Protein AF-A0A6B0R3D7-F1 (afdb_monomer_lite)

Radius of gyration: 17.84 Å; chains: 1; bounding box: 41×27×50 Å

Structure (mmCIF, N/CA/C/O backbone):
data_AF-A0A6B0R3D7-F1
#
_entry.id   AF-A0A6B0R3D7-F1
#
loop_
_atom_site.group_PDB
_atom_site.id
_atom_site.type_symbol
_atom_site.label_atom_id
_atom_site.label_alt_id
_atom_site.label_comp_id
_atom_site.label_asym_id
_atom_site.label_entity_id
_atom_site.label_seq_id
_atom_site.pdbx_PDB_ins_code
_atom_site.Cartn_x
_atom_site.Cartn_y
_atom_site.Cartn_z
_atom_site.occupancy
_atom_site.B_iso_or_equiv
_atom_site.auth_seq_id
_atom_site.auth_comp_id
_atom_site.auth_asym_id
_atom_site.auth_atom_id
_atom_site.pdbx_PDB_model_num
ATOM 1 N N . MET A 1 1 ? -4.877 12.339 -3.306 1.00 91.88 1 MET A N 1
ATOM 2 C CA . MET A 1 1 ? -4.365 11.164 -2.572 1.00 91.88 1 MET A CA 1
ATOM 3 C C . MET A 1 1 ? -3.744 11.538 -1.226 1.00 91.88 1 MET A C 1
ATOM 5 O O . MET A 1 1 ? -4.244 11.073 -0.217 1.00 91.88 1 MET A O 1
ATOM 9 N N . ASN A 1 2 ? -2.752 12.435 -1.167 1.00 93.06 2 ASN A N 1
ATOM 10 C CA . ASN A 1 2 ? -2.038 12.775 0.083 1.00 93.06 2 ASN A CA 1
ATOM 11 C C . ASN A 1 2 ? -2.946 13.135 1.275 1.00 93.06 2 ASN A C 1
ATOM 13 O O . ASN A 1 2 ? -2.756 12.609 2.365 1.00 93.06 2 ASN A O 1
ATOM 17 N N . ARG A 1 3 ? -3.975 13.971 1.066 1.00 95.62 3 ARG A N 1
ATOM 18 C CA . ARG A 1 3 ? -4.949 14.319 2.117 1.00 95.62 3 ARG A CA 1
ATOM 19 C C . ARG A 1 3 ? -5.724 13.102 2.638 1.00 95.62 3 ARG A C 1
ATOM 21 O O . ARG A 1 3 ? -5.904 12.982 3.840 1.00 95.62 3 ARG A O 1
ATOM 28 N N . LEU A 1 4 ? -6.149 12.210 1.739 1.00 96.25 4 LEU A N 1
ATOM 29 C CA . LEU A 1 4 ? -6.875 10.985 2.086 1.00 96.25 4 LEU A CA 1
ATOM 30 C C . LEU A 1 4 ? -5.992 10.050 2.921 1.00 96.25 4 LEU A C 1
ATOM 32 O O . LEU A 1 4 ? -6.438 9.538 3.941 1.00 96.25 4 LEU A O 1
ATOM 36 N N . VAL A 1 5 ? -4.726 9.872 2.528 1.00 97.19 5 VAL A N 1
ATOM 37 C CA . VAL A 1 5 ? -3.754 9.071 3.292 1.00 97.19 5 VAL A CA 1
ATOM 38 C C . VAL A 1 5 ? -3.527 9.673 4.680 1.00 97.19 5 VAL A C 1
ATOM 40 O O . VAL A 1 5 ? -3.634 8.954 5.668 1.00 97.19 5 VAL A O 1
ATOM 43 N N . ALA A 1 6 ? -3.294 10.987 4.774 1.00 97.94 6 ALA A N 1
ATOM 44 C CA . ALA A 1 6 ? -3.099 11.671 6.054 1.00 97.94 6 ALA A CA 1
ATOM 45 C C . ALA A 1 6 ? -4.312 11.521 6.989 1.00 97.94 6 ALA A C 1
ATOM 47 O O . ALA A 1 6 ? -4.155 11.160 8.152 1.00 97.94 6 ALA A O 1
ATOM 48 N N . GLU A 1 7 ? -5.526 11.719 6.471 1.00 96.75 7 GLU A N 1
ATOM 49 C CA . GLU A 1 7 ? -6.762 11.513 7.233 1.00 96.75 7 GLU A CA 1
ATOM 50 C C . GLU A 1 7 ? -6.917 10.056 7.694 1.00 96.75 7 GLU A C 1
ATOM 52 O O . GLU A 1 7 ? -7.281 9.800 8.840 1.00 96.75 7 GLU A O 1
ATOM 57 N N . THR A 1 8 ? -6.598 9.095 6.825 1.00 96.94 8 THR A N 1
ATOM 58 C CA . THR A 1 8 ? -6.661 7.662 7.155 1.00 96.94 8 THR A CA 1
ATOM 59 C C . THR A 1 8 ? -5.675 7.300 8.258 1.00 96.94 8 THR A C 1
ATOM 61 O O . THR A 1 8 ? -6.039 6.567 9.171 1.00 96.94 8 THR A O 1
ATOM 64 N N . LEU A 1 9 ? -4.459 7.856 8.230 1.00 97.88 9 LEU A N 1
ATOM 65 C CA . LEU A 1 9 ? -3.466 7.679 9.293 1.00 97.88 9 LEU A CA 1
ATOM 66 C C . LEU A 1 9 ? -3.960 8.238 10.633 1.00 97.88 9 LEU A C 1
ATOM 68 O O . LEU A 1 9 ? -3.823 7.571 11.659 1.00 97.88 9 LEU A O 1
ATOM 72 N N . THR A 1 10 ? -4.576 9.425 10.635 1.00 97.06 10 THR A N 1
ATOM 73 C CA . THR A 1 10 ? -5.189 9.992 11.846 1.00 97.06 10 THR A CA 1
ATOM 74 C C . THR A 1 10 ? -6.289 9.080 12.384 1.00 97.06 10 THR A C 1
ATOM 76 O O . THR A 1 10 ? -6.277 8.752 13.568 1.00 97.06 10 THR A O 1
ATOM 79 N N . LEU A 1 11 ? -7.200 8.614 11.523 1.00 95.38 11 LEU A N 1
ATOM 80 C CA . LEU A 1 11 ? -8.288 7.728 11.936 1.00 95.38 11 LEU A CA 1
ATOM 81 C C . LEU A 1 11 ? -7.771 6.385 12.474 1.00 95.38 11 LEU A C 1
ATOM 83 O O . LEU A 1 11 ? -8.258 5.940 13.513 1.00 95.38 11 LEU A O 1
ATOM 87 N N . LEU A 1 12 ? -6.776 5.774 11.821 1.00 95.69 12 LEU A N 1
ATOM 88 C CA . LEU A 1 12 ? -6.117 4.547 12.288 1.00 95.69 12 LEU A CA 1
ATOM 89 C C . LEU A 1 12 ? -5.500 4.736 13.678 1.00 95.69 12 LEU A C 1
ATOM 91 O O . LEU A 1 12 ? -5.690 3.892 14.552 1.00 95.69 12 LEU A O 1
ATOM 95 N N . SER A 1 13 ? -4.801 5.854 13.898 1.00 96.12 13 SER A N 1
ATOM 96 C CA . SER A 1 13 ? -4.194 6.176 15.192 1.00 96.12 13 SER A CA 1
ATOM 97 C C . SER A 1 13 ? -5.253 6.328 16.290 1.00 96.12 13 SER A C 1
ATOM 99 O O . SER A 1 13 ? -5.155 5.691 17.340 1.00 96.12 13 SER A O 1
ATOM 101 N N 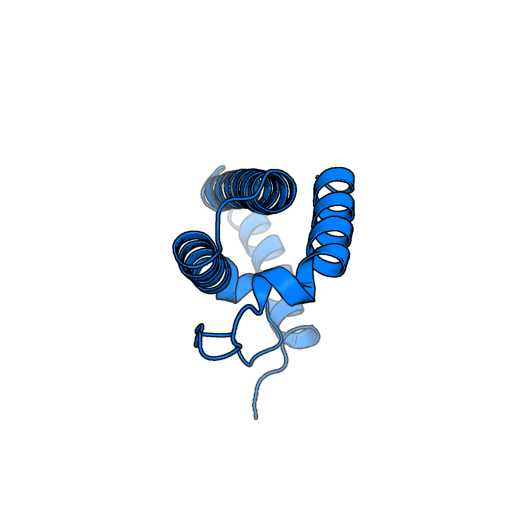. SER A 1 14 ? -6.317 7.095 16.028 1.00 95.25 14 SER A N 1
ATOM 102 C CA . SER A 1 14 ? -7.388 7.345 17.002 1.00 95.25 14 SER A CA 1
ATOM 103 C C . SER A 1 14 ? -8.232 6.109 17.333 1.00 95.25 14 SER A C 1
ATOM 105 O O . SER A 1 14 ? -8.775 6.032 18.430 1.00 95.25 14 SER A O 1
ATOM 107 N N . HIS A 1 15 ? -8.334 5.136 16.421 1.00 93.44 15 HIS A N 1
ATOM 108 C CA . HIS A 1 15 ? -9.160 3.932 16.602 1.00 93.44 15 HIS A CA 1
ATOM 109 C C . HIS A 1 15 ? -8.336 2.661 16.819 1.00 93.44 15 HIS A C 1
ATOM 111 O O . HIS A 1 15 ? -8.877 1.560 16.751 1.00 93.44 15 HIS A O 1
ATOM 117 N N . ARG A 1 16 ? -7.036 2.785 17.113 1.00 93.19 16 ARG A N 1
ATOM 118 C CA . ARG A 1 16 ? -6.129 1.639 17.250 1.00 93.19 16 ARG A CA 1
ATOM 119 C C . ARG A 1 16 ? -6.608 0.611 18.277 1.00 93.19 16 ARG A C 1
ATOM 121 O O . ARG A 1 16 ? -6.577 -0.576 17.988 1.00 93.19 16 ARG A O 1
ATOM 128 N N . ILE A 1 17 ? -7.081 1.058 19.442 1.00 91.94 17 ILE A N 1
ATOM 129 C CA . ILE A 1 17 ? -7.596 0.170 20.502 1.00 91.94 17 ILE A CA 1
ATOM 130 C C . ILE A 1 17 ? -8.800 -0.634 19.995 1.00 91.94 17 ILE A C 1
ATOM 132 O O . ILE A 1 17 ? -8.872 -1.840 20.199 1.00 91.94 17 ILE A O 1
ATOM 136 N N . LEU A 1 18 ? -9.713 0.027 19.281 1.00 91.06 18 LEU A N 1
ATOM 137 C CA . LEU A 1 18 ? -10.903 -0.606 18.721 1.00 91.06 18 LEU A CA 1
ATOM 138 C C . LEU A 1 18 ? -10.557 -1.617 17.619 1.00 91.06 18 LEU A C 1
ATOM 140 O O . LEU A 1 18 ? -11.174 -2.673 17.558 1.00 91.06 18 LEU A O 1
ATOM 144 N N . LEU A 1 19 ? -9.571 -1.302 16.773 1.00 92.12 19 LEU A N 1
ATOM 145 C CA . LEU A 1 19 ? -9.101 -2.192 15.706 1.00 92.12 19 LEU A CA 1
ATOM 146 C C . LEU A 1 19 ? -8.339 -3.409 16.250 1.00 92.12 19 LEU A C 1
ATOM 148 O O . LEU A 1 19 ? -8.421 -4.478 15.661 1.00 92.12 19 LEU A O 1
ATOM 152 N N . ILE A 1 20 ? -7.607 -3.262 17.360 1.00 92.94 20 ILE A N 1
ATOM 153 C CA . ILE A 1 20 ? -6.956 -4.394 18.043 1.00 92.94 20 ILE A CA 1
ATOM 154 C C . ILE A 1 20 ? -8.009 -5.326 18.659 1.00 92.94 20 ILE A C 1
ATOM 156 O O . ILE A 1 20 ? -7.822 -6.541 18.659 1.00 92.94 20 ILE A O 1
ATOM 160 N N . GLY A 1 21 ? -9.119 -4.772 19.159 1.00 89.44 21 GLY A N 1
ATOM 161 C CA . GLY A 1 21 ? -10.194 -5.557 19.757 1.00 89.44 21 GLY A CA 1
ATOM 162 C C . GLY A 1 21 ? -9.704 -6.335 20.978 1.00 89.44 21 GLY A C 1
ATOM 163 O O . GLY A 1 21 ? -9.154 -5.751 21.910 1.00 89.44 21 GLY A O 1
ATOM 164 N N . ASP A 1 22 ? -9.898 -7.653 20.967 1.00 89.19 22 ASP A N 1
ATOM 165 C CA . ASP A 1 22 ? -9.420 -8.564 22.014 1.00 89.19 22 ASP A CA 1
ATOM 166 C C . ASP A 1 22 ? -7.947 -8.990 21.838 1.00 89.19 22 ASP A C 1
ATOM 168 O O . ASP A 1 22 ? -7.387 -9.639 22.720 1.00 89.19 22 ASP A O 1
ATOM 172 N N . GLY A 1 23 ? -7.312 -8.614 20.720 1.00 88.19 23 GLY A N 1
ATOM 173 C CA . GLY A 1 23 ? -5.918 -8.920 20.404 1.00 88.19 23 GLY A CA 1
ATOM 174 C C . GLY A 1 23 ? -5.645 -10.350 19.925 1.00 88.19 23 GLY A C 1
ATOM 175 O O . GLY A 1 23 ? -4.482 -10.677 19.697 1.00 88.19 23 GLY A O 1
ATOM 176 N N . ASN A 1 24 ? -6.666 -11.195 19.748 1.00 92.25 24 ASN A N 1
ATOM 177 C CA . ASN A 1 24 ? -6.479 -12.597 19.343 1.00 92.25 24 ASN A CA 1
ATOM 178 C C . ASN A 1 24 ? -6.415 -12.788 17.820 1.00 92.25 24 ASN A C 1
ATOM 180 O O . ASN A 1 24 ? -5.981 -13.838 17.340 1.00 92.25 24 ASN A O 1
ATOM 184 N N . LEU A 1 25 ? -6.863 -11.792 17.050 1.00 92.56 25 LEU A N 1
ATOM 185 C CA . LEU A 1 25 ? -6.854 -11.854 15.594 1.00 92.56 25 LEU A CA 1
ATOM 186 C C . LEU A 1 25 ? -5.418 -11.881 15.055 1.00 92.56 25 LEU A C 1
ATOM 188 O O . LEU A 1 25 ? -4.662 -10.920 15.187 1.00 92.56 25 LEU A O 1
ATOM 192 N N . MET A 1 26 ? -5.073 -12.971 14.373 1.00 94.69 26 MET A N 1
ATOM 193 C CA . MET A 1 26 ? -3.813 -13.104 13.649 1.00 94.69 26 MET A CA 1
ATOM 194 C C . MET A 1 26 ? -4.002 -12.732 12.179 1.00 94.69 26 MET A C 1
ATOM 196 O O . MET A 1 26 ? -4.821 -13.329 11.482 1.00 94.69 26 MET A O 1
ATOM 200 N N . ILE A 1 27 ? -3.215 -11.769 11.700 1.00 95.19 27 ILE A N 1
ATOM 201 C CA . ILE A 1 27 ? -3.211 -11.328 10.302 1.00 95.19 27 ILE A CA 1
ATOM 202 C C . ILE A 1 27 ? -1.798 -11.514 9.740 1.00 95.19 27 ILE A C 1
ATOM 204 O O . ILE A 1 27 ? -0.848 -10.995 10.339 1.00 95.19 27 ILE A O 1
ATOM 208 N N . PRO A 1 28 ? -1.627 -12.215 8.601 1.00 93.12 28 PRO A N 1
ATOM 209 C CA . PRO A 1 28 ? -0.343 -12.285 7.915 1.00 93.12 28 PRO A CA 1
ATOM 210 C C . PRO A 1 28 ? 0.203 -10.878 7.663 1.00 93.12 28 PRO A C 1
ATOM 212 O O . PRO A 1 28 ? -0.439 -10.057 7.012 1.00 93.12 28 PRO A O 1
ATOM 215 N N . THR A 1 29 ? 1.379 -10.590 8.215 1.00 92.25 29 THR A N 1
ATOM 216 C CA . THR A 1 29 ? 2.014 -9.273 8.118 1.00 92.25 29 THR A CA 1
ATOM 217 C C . THR A 1 29 ? 3.399 -9.448 7.497 1.00 92.25 29 THR A C 1
ATOM 219 O O . THR A 1 29 ? 4.203 -10.196 8.060 1.00 92.25 29 THR A O 1
ATOM 222 N N . PRO A 1 30 ? 3.691 -8.804 6.349 1.00 90.94 30 PRO A N 1
ATOM 223 C CA . PRO A 1 30 ? 4.996 -8.901 5.698 1.00 90.94 30 PRO A CA 1
ATOM 224 C C . PRO A 1 30 ? 6.140 -8.508 6.639 1.00 90.94 30 PRO A C 1
ATOM 226 O O . PRO A 1 30 ? 6.043 -7.504 7.344 1.00 90.94 30 PRO A O 1
ATOM 229 N N . GLN A 1 31 ? 7.221 -9.292 6.641 1.00 89.06 31 GLN A N 1
ATOM 230 C CA . GLN A 1 31 ? 8.378 -9.061 7.518 1.00 89.06 31 GLN A CA 1
ATOM 231 C C . GLN A 1 31 ? 9.453 -8.169 6.882 1.00 89.06 31 GLN A C 1
ATOM 233 O O . GLN A 1 31 ? 10.178 -7.484 7.598 1.00 89.06 31 GLN A O 1
ATOM 238 N N . HIS A 1 32 ? 9.536 -8.132 5.551 1.00 85.50 32 HIS A N 1
ATOM 239 C CA . HIS A 1 32 ? 10.508 -7.302 4.848 1.00 85.50 32 HIS A CA 1
ATOM 240 C C . HIS A 1 32 ? 10.018 -5.855 4.677 1.00 85.50 32 HIS A C 1
ATOM 242 O O . HIS A 1 32 ? 8.822 -5.564 4.591 1.00 85.50 32 HIS A O 1
ATOM 248 N N . THR A 1 33 ? 10.958 -4.925 4.534 1.00 85.38 33 THR A N 1
ATOM 249 C CA . THR A 1 33 ? 10.692 -3.477 4.453 1.00 85.38 33 THR A CA 1
ATOM 250 C C . THR A 1 33 ? 10.228 -3.002 3.075 1.00 85.38 33 THR A C 1
ATOM 252 O O . THR A 1 33 ? 9.752 -1.876 2.937 1.00 85.38 33 THR A O 1
ATOM 255 N N . ASN A 1 34 ? 10.307 -3.845 2.041 1.00 89.12 34 ASN A N 1
ATOM 256 C CA . ASN A 1 34 ? 9.861 -3.474 0.701 1.00 89.12 34 ASN A CA 1
ATOM 257 C C . ASN A 1 34 ? 8.331 -3.551 0.539 1.00 89.12 34 ASN A C 1
ATOM 259 O O . ASN A 1 34 ? 7.778 -4.477 -0.054 1.00 89.12 34 ASN A O 1
ATOM 263 N N . HIS A 1 35 ? 7.634 -2.549 1.069 1.00 90.38 35 HIS A N 1
ATOM 264 C CA . HIS A 1 35 ? 6.170 -2.509 1.114 1.00 90.38 35 HIS A CA 1
ATOM 265 C C . HIS A 1 35 ? 5.488 -2.548 -0.265 1.00 90.38 35 HIS A C 1
ATOM 267 O O . HIS A 1 35 ? 4.336 -2.971 -0.360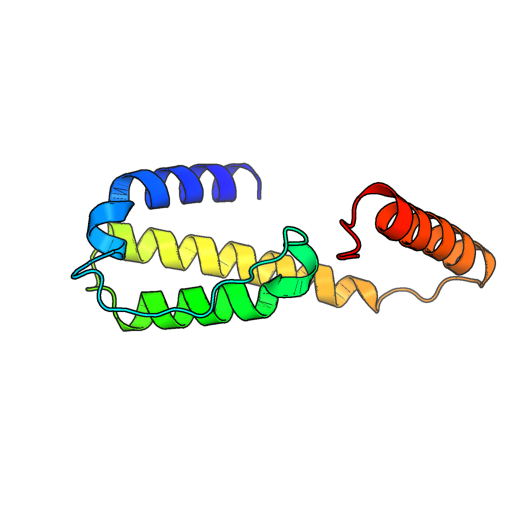 1.00 90.38 35 HIS A O 1
ATOM 273 N N . GLN A 1 36 ? 6.170 -2.122 -1.337 1.00 90.44 36 GLN A N 1
ATOM 274 C CA . GLN A 1 36 ? 5.588 -2.099 -2.686 1.00 90.44 36 GLN A CA 1
ATOM 275 C C . GLN A 1 36 ? 5.343 -3.508 -3.246 1.00 90.44 36 GLN A C 1
ATOM 277 O O . GLN A 1 36 ? 4.447 -3.679 -4.075 1.00 90.44 36 GLN A O 1
ATOM 282 N N . LEU A 1 37 ? 6.096 -4.508 -2.774 1.00 91.56 37 LEU A N 1
ATOM 283 C CA . LEU A 1 37 ? 5.930 -5.903 -3.182 1.00 91.56 37 LEU A CA 1
ATOM 284 C C . LEU A 1 37 ? 4.712 -6.568 -2.536 1.00 91.56 37 LEU A C 1
ATOM 286 O O . LEU A 1 37 ? 4.127 -7.452 -3.147 1.00 91.56 37 LEU A O 1
ATOM 290 N N . CYS A 1 38 ? 4.290 -6.106 -1.354 1.00 94.38 38 CYS A N 1
ATOM 291 C CA . CYS A 1 38 ? 3.255 -6.766 -0.548 1.00 94.38 38 CYS A CA 1
ATOM 292 C C . CYS A 1 38 ? 1.913 -6.032 -0.517 1.00 94.38 38 CYS A C 1
ATOM 294 O O . CYS A 1 38 ? 1.153 -6.125 0.448 1.00 94.38 38 CYS A O 1
ATOM 296 N N . ILE A 1 39 ? 1.627 -5.227 -1.541 1.00 94.94 39 ILE A N 1
ATOM 297 C CA . ILE A 1 39 ? 0.385 -4.447 -1.595 1.00 94.94 39 ILE A CA 1
ATOM 298 C C . ILE A 1 39 ? -0.838 -5.369 -1.495 1.00 94.94 39 ILE A C 1
ATOM 300 O O . ILE A 1 39 ? -1.813 -5.018 -0.836 1.00 94.94 39 ILE A O 1
ATOM 304 N N . GLU A 1 40 ? -0.808 -6.525 -2.158 1.00 94.50 40 GLU A N 1
ATOM 305 C CA . GLU A 1 40 ? -1.941 -7.451 -2.173 1.00 94.50 40 GLU A CA 1
ATOM 306 C C . GLU A 1 40 ? -2.190 -8.064 -0.791 1.00 94.50 40 GLU A C 1
ATOM 308 O O . GLU A 1 40 ? -3.309 -7.984 -0.284 1.00 94.50 40 GLU A O 1
ATOM 313 N N . GLU A 1 41 ? -1.144 -8.571 -0.146 1.00 95.56 41 GLU A N 1
ATOM 314 C CA . GLU A 1 41 ? -1.186 -9.165 1.191 1.00 95.56 41 GLU A CA 1
ATOM 315 C C . GLU A 1 41 ? -1.664 -8.148 2.236 1.00 95.56 41 GLU A C 1
ATOM 317 O O . GLU A 1 41 ? -2.495 -8.470 3.087 1.00 95.56 41 GLU A O 1
ATOM 322 N N . VAL A 1 42 ? -1.211 -6.891 2.138 1.00 96.62 42 VAL A N 1
ATOM 323 C CA . VAL A 1 42 ? -1.679 -5.806 3.015 1.00 96.62 42 VAL A CA 1
ATOM 324 C C . VAL A 1 42 ? -3.190 -5.599 2.875 1.00 96.62 42 VAL A C 1
ATOM 326 O O . VAL A 1 42 ? -3.888 -5.490 3.885 1.00 96.62 42 VAL A O 1
ATOM 329 N N . PHE A 1 43 ? -3.725 -5.567 1.650 1.00 96.75 43 PHE A N 1
ATOM 330 C CA . PHE A 1 43 ? -5.166 -5.381 1.446 1.00 96.75 43 PHE A CA 1
ATOM 331 C C . PHE A 1 43 ? -5.998 -6.612 1.824 1.00 96.75 43 PHE A C 1
ATOM 333 O O . PHE A 1 43 ? -7.085 -6.439 2.373 1.00 96.75 43 PHE A O 1
ATOM 340 N N . GLN A 1 44 ? -5.480 -7.829 1.651 1.00 95.81 44 GLN A N 1
ATOM 341 C CA . GLN A 1 44 ? -6.115 -9.042 2.186 1.00 95.81 44 GLN A CA 1
ATOM 342 C C . GLN A 1 44 ? -6.182 -9.016 3.725 1.00 95.81 44 GLN A C 1
ATOM 344 O O . GLN A 1 44 ? -7.195 -9.395 4.327 1.00 95.81 44 GLN A O 1
ATOM 349 N N . GLY A 1 45 ? -5.133 -8.511 4.381 1.00 96.25 45 GLY A N 1
ATOM 350 C CA . GLY A 1 45 ? -5.128 -8.289 5.825 1.00 96.25 45 GLY A CA 1
ATOM 351 C C . GLY A 1 45 ? -6.159 -7.248 6.272 1.00 96.25 45 GLY A C 1
ATOM 352 O O . GLY A 1 45 ? -6.873 -7.466 7.252 1.00 96.25 45 GLY A O 1
ATOM 353 N N . ILE A 1 46 ? -6.309 -6.152 5.520 1.00 96.06 46 ILE A N 1
ATOM 354 C CA . ILE A 1 46 ? -7.348 -5.135 5.763 1.00 96.06 46 ILE A CA 1
ATOM 355 C C . ILE A 1 46 ? -8.753 -5.741 5.649 1.00 96.06 46 ILE A C 1
ATOM 357 O O . ILE A 1 46 ? -9.600 -5.455 6.496 1.00 96.06 46 ILE A O 1
ATOM 361 N N . ASP A 1 47 ? -9.004 -6.588 4.649 1.00 95.00 47 ASP A N 1
ATOM 362 C CA . ASP A 1 47 ? -10.298 -7.261 4.485 1.00 95.00 47 ASP A CA 1
ATOM 363 C C . ASP A 1 47 ? -10.591 -8.220 5.649 1.00 95.00 47 ASP A C 1
ATOM 365 O O . ASP A 1 47 ? -11.709 -8.250 6.172 1.00 95.00 47 ASP A O 1
ATOM 369 N N . THR A 1 48 ? -9.571 -8.941 6.121 1.00 94.81 48 THR A N 1
ATOM 370 C CA . THR A 1 48 ? -9.671 -9.796 7.314 1.00 94.81 48 THR A CA 1
ATOM 371 C C . THR A 1 48 ? -10.031 -8.974 8.553 1.00 94.81 48 THR A C 1
ATOM 373 O O . THR A 1 48 ? -10.987 -9.304 9.258 1.00 94.81 48 THR A O 1
ATOM 376 N N . LEU A 1 49 ? -9.325 -7.861 8.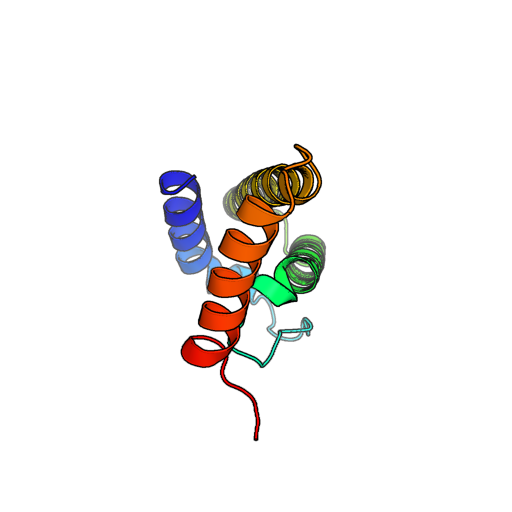782 1.00 94.25 49 LEU A N 1
ATOM 377 C CA . LEU A 1 49 ? -9.585 -6.946 9.896 1.00 94.25 49 LEU A CA 1
ATOM 378 C C . LEU A 1 49 ? -11.006 -6.367 9.834 1.00 94.25 49 LEU A C 1
ATOM 380 O O . LEU A 1 49 ? -11.724 -6.339 10.835 1.00 94.25 49 LEU A O 1
ATOM 384 N N . LYS A 1 50 ? -11.444 -5.943 8.646 1.00 92.69 50 LYS A N 1
ATOM 385 C CA . LYS A 1 50 ? -12.779 -5.380 8.404 1.00 92.69 50 LYS A CA 1
ATOM 386 C C . LYS A 1 50 ? -13.901 -6.346 8.759 1.00 92.69 50 LYS A C 1
ATOM 388 O O . LYS A 1 50 ? -14.903 -5.918 9.329 1.00 92.69 50 LYS A O 1
ATOM 393 N N . ASN A 1 51 ? -13.738 -7.623 8.425 1.00 90.50 51 ASN A N 1
ATOM 394 C CA . ASN A 1 51 ? -14.755 -8.644 8.669 1.00 90.50 51 ASN A CA 1
ATOM 395 C C . ASN A 1 51 ? -14.910 -8.989 10.157 1.00 90.50 51 ASN A C 1
ATOM 397 O O . ASN A 1 51 ? -15.966 -9.475 10.551 1.00 90.50 51 ASN A O 1
ATOM 401 N N . GLN A 1 52 ? -13.889 -8.723 10.977 1.00 85.12 52 GLN A N 1
ATOM 402 C CA . GLN A 1 52 ? -13.913 -9.001 12.417 1.00 85.12 52 GLN A CA 1
ATOM 403 C C . GLN A 1 52 ? -14.165 -7.765 13.288 1.00 85.12 52 GLN A C 1
ATOM 405 O O . GLN A 1 52 ? -14.536 -7.897 14.453 1.00 85.12 52 GLN A O 1
ATOM 410 N N . THR A 1 53 ? -14.002 -6.558 12.743 1.00 85.62 53 THR A N 1
ATOM 411 C CA . THR A 1 53 ? -14.223 -5.325 13.506 1.00 85.62 53 THR A CA 1
ATOM 412 C C . THR A 1 53 ? -15.716 -4.993 13.578 1.00 85.62 53 THR A C 1
ATOM 414 O O . THR A 1 53 ? -16.400 -4.906 12.554 1.00 85.62 53 THR A O 1
ATOM 417 N N . ALA A 1 54 ? -16.224 -4.733 14.787 1.00 77.25 54 ALA A N 1
ATOM 418 C CA . ALA A 1 54 ? -17.588 -4.247 14.985 1.00 77.25 54 ALA A CA 1
ATOM 419 C C . ALA A 1 54 ? -17.822 -2.934 14.210 1.00 77.25 54 ALA A C 1
ATOM 421 O O . ALA A 1 54 ? -17.030 -1.990 14.275 1.00 77.25 54 ALA A O 1
ATOM 422 N N . GLN A 1 55 ? -18.919 -2.873 13.455 1.00 72.38 55 GLN A N 1
ATOM 423 C CA . GLN A 1 55 ? -19.209 -1.767 12.540 1.00 72.38 55 GLN A CA 1
ATOM 424 C C . GLN A 1 55 ? -19.686 -0.522 13.312 1.00 72.38 55 GLN A C 1
ATOM 426 O O . GLN A 1 55 ? -20.868 -0.382 13.614 1.00 72.38 55 GLN A O 1
ATOM 431 N N . GLY A 1 56 ? -18.763 0.393 13.620 1.00 74.88 56 GLY A N 1
ATOM 432 C CA . GLY A 1 56 ? -19.051 1.767 14.057 1.00 74.88 56 GLY A CA 1
ATOM 433 C C . GLY A 1 56 ? -18.785 2.790 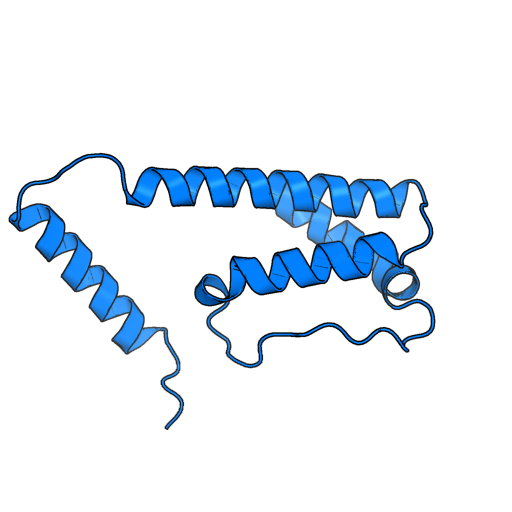12.943 1.00 74.88 56 GLY A C 1
ATOM 434 O O . GLY A 1 56 ? -18.005 2.519 12.030 1.00 74.88 56 GLY A O 1
ATOM 435 N N . ASP A 1 57 ? -19.393 3.979 13.010 1.00 74.56 57 ASP A N 1
ATOM 436 C CA . ASP A 1 57 ? -19.307 4.995 11.940 1.00 74.56 57 ASP A CA 1
ATOM 437 C C . ASP A 1 57 ? -17.859 5.431 11.631 1.00 74.56 57 ASP A C 1
ATOM 439 O O . ASP A 1 57 ? -17.431 5.489 10.477 1.00 74.56 57 ASP A O 1
ATOM 443 N N . ALA A 1 58 ? -17.042 5.617 12.670 1.00 75.06 58 ALA A N 1
ATOM 444 C CA . ALA A 1 58 ? -15.641 5.990 12.502 1.00 75.06 58 ALA A CA 1
ATOM 445 C C . ALA A 1 58 ? -14.770 4.857 11.917 1.00 75.06 58 ALA A C 1
ATOM 447 O O . ALA A 1 58 ? -13.883 5.111 11.102 1.00 75.06 58 ALA A O 1
ATOM 448 N N . VAL A 1 59 ? -15.067 3.598 12.259 1.00 87.19 59 VAL A N 1
ATOM 449 C CA . VAL A 1 59 ? -14.412 2.407 11.685 1.00 87.19 59 VAL A CA 1
ATOM 450 C C . VAL A 1 59 ? -14.796 2.233 10.217 1.00 87.19 59 VAL A C 1
ATOM 452 O O . VAL A 1 59 ? -13.949 1.944 9.371 1.00 87.19 59 VAL A O 1
ATOM 455 N N . LYS A 1 60 ? -16.066 2.478 9.885 1.00 90.50 60 LYS A N 1
ATOM 456 C CA . LYS A 1 60 ? -16.563 2.439 8.509 1.00 90.50 60 LYS A CA 1
ATOM 457 C C . LYS A 1 60 ? -15.801 3.419 7.618 1.00 90.50 60 LYS A C 1
ATOM 459 O O . LYS A 1 60 ? -15.403 3.048 6.513 1.00 90.50 60 LYS A O 1
ATOM 464 N N . LYS A 1 61 ? -15.531 4.629 8.116 1.00 94.19 61 LYS A N 1
ATOM 465 C CA . LYS A 1 61 ? -14.753 5.642 7.392 1.00 94.19 61 LYS A CA 1
ATOM 466 C C . LYS A 1 61 ? -13.305 5.208 7.126 1.00 94.19 61 LYS A C 1
ATOM 468 O O . LYS A 1 61 ? -12.802 5.445 6.030 1.00 94.19 61 LYS A O 1
ATOM 473 N N . ILE A 1 62 ? -12.654 4.522 8.073 1.00 95.69 62 ILE A N 1
ATOM 474 C CA . ILE A 1 62 ? -11.304 3.955 7.869 1.00 95.69 62 ILE A CA 1
ATOM 475 C C . ILE A 1 62 ? -11.306 3.009 6.668 1.00 95.69 62 ILE A C 1
ATOM 477 O O . ILE A 1 62 ? -10.525 3.190 5.734 1.00 95.69 62 ILE A O 1
ATOM 481 N N . PHE A 1 63 ? -12.217 2.033 6.655 1.00 95.88 63 PHE A N 1
ATOM 482 C CA . PHE A 1 63 ? -12.269 1.040 5.582 1.00 95.88 63 PHE A CA 1
ATOM 483 C C . PHE A 1 63 ? -12.710 1.626 4.236 1.00 95.88 63 PHE A C 1
ATOM 485 O O . PHE A 1 63 ? -12.233 1.177 3.195 1.00 95.88 63 PHE A O 1
ATOM 492 N N . GLN A 1 64 ? -13.561 2.654 4.232 1.00 95.94 64 GLN A N 1
ATOM 493 C CA . GLN A 1 64 ? -13.889 3.403 3.014 1.00 95.94 64 GLN A CA 1
ATOM 494 C C . GLN A 1 64 ? -12.655 4.097 2.433 1.00 95.94 64 GLN A C 1
ATOM 496 O O . GLN A 1 64 ? -12.375 3.955 1.243 1.00 95.94 64 GLN A O 1
ATOM 501 N N . ASN A 1 65 ? -11.883 4.797 3.266 1.00 97.31 65 ASN A N 1
ATOM 502 C CA . ASN A 1 65 ? -10.671 5.457 2.799 1.00 97.31 65 ASN A CA 1
ATOM 503 C C . ASN A 1 65 ? -9.638 4.450 2.273 1.00 97.31 65 ASN A C 1
ATOM 505 O O . ASN A 1 65 ? -9.040 4.686 1.223 1.00 97.31 65 ASN A O 1
ATOM 509 N N . LEU A 1 66 ? -9.454 3.318 2.962 1.00 97.50 66 LEU A N 1
ATOM 510 C CA . LEU A 1 66 ? -8.559 2.248 2.514 1.00 97.50 66 LEU A CA 1
ATOM 511 C C . LEU A 1 66 ? -9.004 1.659 1.165 1.00 97.50 66 LEU A C 1
ATOM 513 O O . LEU A 1 66 ? -8.155 1.445 0.302 1.00 97.50 66 LEU A O 1
ATOM 517 N N . SER A 1 67 ? -10.311 1.484 0.936 1.00 97.06 67 SER A N 1
ATOM 518 C CA . SER A 1 67 ? -10.851 1.057 -0.367 1.00 97.06 67 SER A CA 1
ATOM 519 C C . SER A 1 67 ? -10.493 2.040 -1.483 1.00 97.06 67 SER A C 1
ATOM 521 O O . SER A 1 67 ? -9.981 1.636 -2.523 1.00 97.06 67 SER A O 1
ATOM 523 N N . LEU A 1 68 ? -10.678 3.343 -1.252 1.00 97.88 68 LEU A N 1
ATOM 524 C CA . LEU A 1 68 ? -10.331 4.382 -2.230 1.00 97.88 68 LEU A CA 1
ATOM 525 C C . LEU A 1 68 ? -8.821 4.426 -2.526 1.00 97.88 68 LEU A C 1
ATOM 527 O O . LEU A 1 68 ? -8.407 4.663 -3.664 1.00 97.88 68 LEU A O 1
ATOM 531 N N . ILE A 1 69 ? -7.980 4.186 -1.514 1.00 97.81 69 ILE A N 1
ATOM 532 C CA . ILE A 1 69 ? -6.527 4.060 -1.693 1.00 97.81 69 ILE A CA 1
ATOM 533 C C . ILE A 1 69 ? -6.207 2.824 -2.547 1.00 97.81 69 ILE A C 1
ATOM 535 O O . ILE A 1 69 ? -5.410 2.933 -3.482 1.00 97.81 69 ILE A O 1
ATOM 539 N N . LYS A 1 70 ? -6.853 1.680 -2.278 1.00 97.12 70 LYS A N 1
ATOM 540 C CA . LYS A 1 70 ? -6.697 0.449 -3.067 1.00 97.12 70 LYS A CA 1
ATOM 541 C C . LYS A 1 70 ? -7.053 0.669 -4.532 1.00 97.12 70 LYS A C 1
ATOM 543 O O . LYS A 1 70 ? -6.252 0.358 -5.407 1.00 97.12 70 LYS A O 1
ATOM 548 N N . GLU A 1 71 ? -8.218 1.253 -4.796 1.00 96.94 71 GLU A N 1
ATOM 549 C CA . GLU A 1 71 ? -8.703 1.527 -6.153 1.00 96.94 71 GLU A CA 1
ATOM 550 C C . GLU A 1 71 ? -7.726 2.401 -6.941 1.00 96.94 71 GLU A C 1
ATOM 552 O O . GLU A 1 71 ? -7.438 2.132 -8.110 1.00 96.94 71 GLU A O 1
ATOM 557 N N . TYR A 1 72 ? -7.162 3.425 -6.297 1.00 96.12 72 TYR A N 1
ATOM 558 C CA . TYR A 1 72 ? -6.132 4.247 -6.919 1.00 96.12 72 TYR A CA 1
ATOM 559 C C . TYR A 1 72 ? -4.870 3.445 -7.247 1.00 96.12 72 TYR A C 1
ATOM 561 O O . TYR A 1 72 ? -4.331 3.597 -8.344 1.00 96.12 72 TYR A O 1
ATOM 569 N N . ILE A 1 73 ? -4.390 2.606 -6.324 1.00 96.00 73 ILE A N 1
ATOM 570 C CA . ILE A 1 73 ? -3.212 1.760 -6.555 1.00 96.00 73 ILE A CA 1
ATOM 571 C C . ILE A 1 73 ? -3.471 0.794 -7.717 1.00 96.00 73 ILE A C 1
ATOM 573 O O . ILE A 1 73 ? -2.646 0.704 -8.626 1.00 96.00 73 ILE A O 1
ATOM 577 N N . ASP A 1 74 ? -4.631 0.139 -7.738 1.00 95.31 74 ASP A N 1
ATOM 578 C CA . ASP A 1 74 ? -5.034 -0.775 -8.810 1.00 95.31 74 ASP A CA 1
ATOM 579 C C . ASP A 1 74 ? -5.101 -0.049 -10.165 1.00 95.31 74 ASP A C 1
ATOM 581 O O . ASP A 1 74 ? -4.649 -0.577 -11.186 1.00 95.31 74 ASP A O 1
ATOM 585 N N . LEU A 1 75 ? -5.581 1.200 -10.187 1.00 94.38 75 LEU A N 1
ATOM 586 C CA . LEU A 1 75 ? -5.562 2.040 -11.384 1.00 94.38 75 LEU A CA 1
ATOM 587 C C . LEU A 1 75 ? -4.133 2.355 -11.852 1.00 94.38 75 LEU A C 1
ATOM 589 O O . LEU A 1 75 ? -3.883 2.347 -13.058 1.00 94.38 75 LEU A O 1
ATOM 593 N N . GLN A 1 76 ? -3.192 2.631 -10.941 1.00 93.69 76 GLN A N 1
ATOM 594 C CA . GLN A 1 76 ? -1.791 2.849 -11.325 1.00 93.69 76 GLN A CA 1
ATOM 595 C C . GLN A 1 76 ? -1.146 1.562 -11.847 1.00 93.69 76 GLN A C 1
ATOM 597 O O . GLN A 1 76 ? -0.486 1.606 -12.883 1.00 93.69 76 GLN A O 1
ATOM 602 N N . LYS A 1 77 ? -1.403 0.410 -11.212 1.00 92.62 77 LYS A N 1
ATOM 603 C CA . LYS A 1 77 ? -0.914 -0.899 -11.682 1.00 92.62 77 LYS A CA 1
ATOM 604 C C . LYS A 1 77 ? -1.371 -1.200 -13.111 1.00 92.62 77 LYS A C 1
ATOM 606 O O . LYS A 1 77 ? -0.579 -1.659 -13.931 1.00 92.62 77 LYS A O 1
ATOM 611 N N . ARG A 1 78 ? -2.620 -0.871 -13.460 1.00 91.31 78 ARG A N 1
ATOM 612 C CA . ARG A 1 78 ? -3.135 -1.034 -14.835 1.00 91.31 78 ARG A CA 1
ATOM 613 C C . ARG A 1 78 ? -2.365 -0.214 -15.876 1.00 91.31 78 ARG A C 1
ATOM 615 O O . ARG A 1 78 ? -2.332 -0.608 -17.037 1.00 91.31 78 ARG A O 1
ATOM 622 N N . LYS A 1 79 ? -1.727 0.894 -15.486 1.00 91.19 79 LYS A N 1
ATOM 623 C CA . LYS A 1 79 ? -0.910 1.716 -16.396 1.00 91.19 79 LYS A CA 1
ATOM 624 C C . LYS A 1 79 ? 0.473 1.123 -16.667 1.00 91.19 79 LYS A C 1
ATOM 626 O O . LYS A 1 79 ? 1.083 1.505 -17.661 1.00 91.19 79 LYS A O 1
ATOM 631 N N . CYS A 1 80 ? 0.955 0.185 -15.847 1.00 91.38 80 CYS A N 1
ATOM 632 C CA . CYS A 1 80 ? 2.260 -0.455 -16.046 1.00 91.38 80 CYS A CA 1
ATOM 633 C C . CYS A 1 80 ? 2.339 -1.219 -17.378 1.00 91.38 80 CYS A C 1
ATOM 635 O O . CYS A 1 80 ? 3.373 -1.200 -18.033 1.00 91.38 80 CYS A O 1
ATOM 637 N N . GLY A 1 81 ? 1.239 -1.850 -17.803 1.00 85.50 81 GLY A N 1
ATOM 638 C CA . GLY A 1 81 ? 1.135 -2.555 -19.088 1.00 85.50 81 GLY A CA 1
ATOM 639 C C . GLY A 1 81 ? 0.608 -1.696 -20.242 1.00 85.50 81 GLY A C 1
ATOM 640 O O . GLY A 1 81 ? 0.095 -2.255 -21.207 1.00 85.50 81 GLY A O 1
ATOM 641 N N . GLY A 1 82 ? 0.642 -0.366 -20.107 1.00 80.50 82 GLY A N 1
ATOM 642 C CA . GLY A 1 82 ? 0.019 0.578 -21.034 1.00 80.50 82 GLY A CA 1
ATOM 643 C C . GLY A 1 82 ? 0.761 0.738 -22.365 1.00 80.50 82 GLY A C 1
ATOM 644 O O . GLY A 1 82 ? 0.784 -0.155 -23.209 1.00 80.50 82 GLY A O 1
ATOM 645 N N . GLU A 1 83 ? 1.307 1.931 -22.598 1.00 84.62 83 GLU A N 1
ATOM 646 C CA . GLU A 1 83 ? 1.911 2.295 -23.880 1.00 84.62 83 GLU A CA 1
ATOM 647 C C . GLU A 1 83 ? 3.147 1.443 -24.201 1.00 84.62 83 GLU A C 1
ATOM 649 O O . GLU A 1 83 ? 4.014 1.209 -23.356 1.00 84.62 83 GLU A O 1
ATOM 654 N N . ARG A 1 84 ? 3.238 0.982 -25.453 1.00 88.75 84 ARG A N 1
ATOM 655 C CA . ARG A 1 84 ? 4.417 0.273 -25.949 1.00 88.75 84 ARG A CA 1
ATOM 656 C C . ARG A 1 84 ? 5.464 1.285 -26.383 1.00 88.75 84 ARG A C 1
ATOM 658 O O . ARG A 1 84 ? 5.272 2.008 -27.357 1.00 88.75 84 ARG A O 1
ATOM 665 N N . TRP A 1 85 ? 6.594 1.279 -25.694 1.00 92.06 85 TRP A N 1
ATOM 666 C CA . TRP A 1 85 ? 7.730 2.132 -26.015 1.00 92.06 85 TRP A CA 1
ATOM 667 C C . TRP A 1 85 ? 8.744 1.424 -26.917 1.00 92.06 85 TRP A C 1
ATOM 669 O O . TRP A 1 85 ? 8.731 0.198 -27.052 1.00 92.06 85 TRP A O 1
ATOM 679 N N . ARG A 1 86 ? 9.653 2.187 -27.542 1.00 95.94 86 ARG A N 1
ATOM 680 C CA . ARG A 1 86 ? 10.800 1.581 -28.236 1.00 95.94 86 ARG A CA 1
ATOM 681 C C . ARG A 1 86 ? 11.795 1.040 -27.205 1.00 95.94 86 ARG A C 1
ATOM 683 O O . ARG A 1 86 ? 11.804 1.450 -26.046 1.00 95.94 86 ARG A O 1
ATOM 690 N N . VAL A 1 87 ? 12.680 0.156 -27.667 1.00 96.81 87 VAL A N 1
ATOM 691 C CA . VAL A 1 87 ? 13.680 -0.522 -26.825 1.00 96.81 87 VAL A CA 1
ATOM 692 C C . VAL A 1 87 ? 14.510 0.464 -26.000 1.00 96.81 87 VAL A C 1
ATOM 694 O O . VAL A 1 87 ? 14.749 0.196 -24.832 1.00 96.81 87 VAL A O 1
ATOM 697 N N . LYS A 1 88 ? 14.890 1.624 -26.559 1.00 97.81 88 LYS A N 1
ATOM 698 C CA . LYS A 1 88 ? 15.658 2.641 -25.823 1.00 97.81 88 LYS A CA 1
ATOM 699 C C . LYS A 1 88 ? 14.952 3.070 -24.529 1.00 97.81 88 LYS A C 1
ATOM 701 O O . LYS A 1 88 ? 15.542 2.945 -23.469 1.00 97.81 88 LYS A O 1
ATOM 706 N N . GLN A 1 89 ? 13.693 3.507 -24.602 1.00 95.94 89 GLN A N 1
ATOM 707 C CA . GLN A 1 89 ? 12.954 3.943 -23.412 1.00 95.94 89 GLN A CA 1
ATOM 708 C C . GLN A 1 89 ? 12.736 2.802 -22.413 1.00 95.94 89 GLN A C 1
ATOM 710 O O . GLN A 1 89 ? 12.750 3.028 -21.207 1.00 95.94 89 GLN A O 1
ATOM 715 N N . PHE A 1 90 ? 12.539 1.575 -22.906 1.00 95.50 90 PHE A N 1
ATOM 716 C CA . PHE A 1 90 ? 12.446 0.410 -22.031 1.00 95.50 90 PHE A CA 1
ATOM 717 C C . PHE A 1 90 ? 13.761 0.163 -21.279 1.00 95.50 90 PHE A C 1
ATOM 719 O O . PHE A 1 90 ? 13.729 -0.078 -20.078 1.00 95.50 90 PHE A O 1
ATOM 726 N N . LEU A 1 91 ? 14.910 0.257 -21.957 1.00 97.88 91 LEU A N 1
ATOM 727 C CA . LEU A 1 91 ? 16.223 0.118 -21.323 1.00 97.88 91 LEU A CA 1
ATOM 728 C C . LEU A 1 91 ? 16.505 1.256 -20.332 1.00 97.88 91 LEU A C 1
ATOM 730 O O . LEU A 1 91 ? 17.008 0.979 -19.246 1.00 97.88 91 LEU A O 1
AT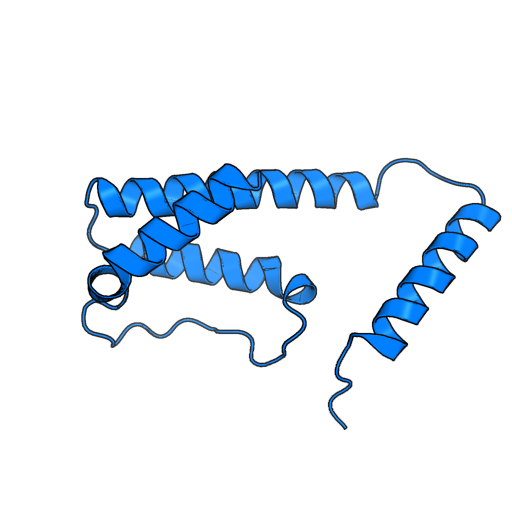OM 734 N N . ASP A 1 92 ? 16.118 2.494 -20.657 1.00 97.69 92 ASP A N 1
ATOM 735 C CA . ASP A 1 92 ? 16.216 3.636 -19.737 1.00 97.69 92 ASP A CA 1
ATOM 736 C C . ASP A 1 92 ? 15.399 3.367 -18.453 1.00 97.69 92 ASP A C 1
ATOM 738 O O . ASP A 1 92 ? 15.888 3.566 -17.340 1.00 97.69 92 ASP A O 1
ATOM 742 N N . TYR A 1 93 ? 14.176 2.835 -18.588 1.00 96.25 93 TYR A N 1
ATOM 743 C CA . TYR A 1 93 ? 13.349 2.426 -17.447 1.00 96.25 93 TYR A CA 1
ATOM 744 C C . TYR A 1 93 ? 13.967 1.256 -16.663 1.00 96.25 93 TYR A C 1
ATOM 746 O O . TYR A 1 93 ? 14.011 1.288 -15.433 1.00 96.25 93 TYR A O 1
ATOM 754 N N . LEU A 1 94 ? 14.474 0.234 -17.361 1.00 96.69 94 LEU A N 1
ATOM 755 C CA . LEU A 1 94 ? 15.106 -0.943 -16.757 1.00 96.69 94 LEU A CA 1
ATOM 756 C C . LEU A 1 94 ? 16.339 -0.565 -15.929 1.00 96.69 94 LEU A C 1
ATOM 758 O O . LEU A 1 94 ? 16.534 -1.108 -14.844 1.00 96.69 94 LEU A O 1
ATOM 762 N N . GLN A 1 95 ? 17.154 0.374 -16.411 1.00 98.00 95 GLN A N 1
ATOM 763 C CA . GLN A 1 95 ? 18.327 0.847 -15.681 1.00 98.00 95 GLN A CA 1
ATOM 764 C C . GLN A 1 95 ? 17.932 1.503 -14.352 1.00 98.00 95 GLN A C 1
ATOM 766 O O . GLN A 1 95 ? 18.544 1.217 -13.324 1.00 98.00 95 GLN A O 1
ATOM 771 N N . VAL A 1 96 ? 16.887 2.336 -14.354 1.00 97.50 96 VAL A N 1
ATOM 772 C CA . VAL A 1 96 ? 16.355 2.938 -13.120 1.00 97.50 96 VAL A CA 1
ATOM 773 C C . VAL A 1 96 ? 15.804 1.860 -12.187 1.00 97.50 96 VAL A C 1
ATOM 775 O O . VAL A 1 96 ? 16.114 1.868 -10.998 1.00 97.50 96 VAL A O 1
ATOM 778 N N . PHE A 1 97 ? 15.043 0.901 -12.721 1.00 95.56 97 PHE A N 1
ATOM 779 C CA . PHE A 1 97 ? 14.479 -0.209 -11.951 1.00 95.56 97 PHE A CA 1
ATOM 780 C C . PHE A 1 97 ? 15.557 -1.041 -11.237 1.00 95.56 97 PHE A C 1
ATOM 782 O O . PHE A 1 97 ? 15.461 -1.272 -10.033 1.00 95.56 97 PHE A O 1
ATOM 789 N N . LEU A 1 98 ? 16.615 -1.442 -11.950 1.00 96.31 98 LEU A N 1
ATOM 790 C CA . LEU A 1 98 ? 17.740 -2.174 -11.359 1.00 96.31 98 LEU A CA 1
ATOM 791 C C . LEU A 1 98 ? 18.514 -1.322 -10.345 1.00 96.31 98 LEU A C 1
ATOM 793 O O . LEU A 1 98 ? 18.977 -1.850 -9.337 1.00 96.31 98 LEU A O 1
ATOM 797 N N . GLY A 1 99 ? 18.621 -0.011 -10.585 1.00 95.62 99 GLY A N 1
ATOM 798 C CA . GLY A 1 99 ? 19.202 0.935 -9.634 1.00 95.62 99 GLY A CA 1
ATOM 799 C C . GLY A 1 99 ? 18.464 0.926 -8.295 1.00 95.62 99 GLY A C 1
ATOM 800 O O . GLY A 1 99 ? 19.101 0.733 -7.264 1.00 95.62 99 GLY A O 1
ATOM 801 N N . VAL A 1 100 ? 17.131 1.036 -8.323 1.00 93.19 100 VAL A N 1
ATOM 802 C CA . VAL A 1 100 ? 16.277 0.978 -7.121 1.00 93.19 100 VAL A CA 1
ATOM 803 C C . VAL A 1 100 ? 16.458 -0.343 -6.372 1.00 93.19 100 VAL A C 1
ATOM 805 O O . VAL A 1 100 ? 16.621 -0.326 -5.155 1.00 93.19 100 VAL A O 1
ATOM 808 N N . ILE A 1 101 ? 16.491 -1.480 -7.078 1.00 91.56 101 ILE A N 1
ATOM 809 C CA . ILE A 1 101 ? 16.756 -2.784 -6.443 1.00 91.56 101 ILE A CA 1
ATOM 810 C C . ILE A 1 101 ? 18.116 -2.770 -5.743 1.00 91.56 101 ILE A C 1
ATOM 812 O O . ILE A 1 101 ? 18.224 -3.181 -4.594 1.00 91.56 101 ILE A O 1
ATOM 816 N N . ASN A 1 102 ? 19.153 -2.275 -6.413 1.00 91.44 102 ASN A N 1
ATOM 817 C CA . ASN A 1 102 ? 20.506 -2.298 -5.872 1.00 91.44 102 ASN A CA 1
ATOM 818 C C . ASN A 1 102 ? 20.704 -1.358 -4.667 1.00 91.44 102 ASN A C 1
ATOM 820 O O . ASN A 1 102 ? 21.561 -1.629 -3.830 1.00 91.44 102 ASN A O 1
ATOM 824 N N . THR A 1 103 ? 19.971 -0.241 -4.587 1.00 89.75 103 THR A N 1
ATOM 825 C CA . THR A 1 103 ? 20.191 0.784 -3.548 1.00 89.75 103 THR A CA 1
ATOM 826 C C . THR A 1 103 ? 19.152 0.796 -2.436 1.00 89.75 103 THR A C 1
ATOM 828 O O . THR A 1 103 ? 19.490 1.125 -1.303 1.00 89.75 103 THR A O 1
ATOM 831 N N . GLU A 1 104 ? 17.890 0.508 -2.747 1.00 86.31 104 GLU A N 1
ATOM 832 C CA . GLU A 1 104 ? 16.778 0.672 -1.802 1.00 86.31 104 GLU A CA 1
ATOM 833 C C . GLU A 1 104 ? 16.299 -0.658 -1.226 1.00 86.31 104 GLU A C 1
ATOM 835 O O . GLU A 1 104 ? 15.747 -0.685 -0.125 1.00 86.31 104 GLU A O 1
ATOM 840 N N . TRP A 1 105 ? 16.490 -1.768 -1.942 1.00 86.19 105 TRP A N 1
ATOM 841 C CA . TRP A 1 105 ? 16.044 -3.060 -1.443 1.00 86.19 105 TRP A CA 1
ATOM 842 C C . TRP A 1 105 ? 17.110 -3.622 -0.513 1.00 86.19 105 TRP A C 1
ATOM 844 O O . TRP A 1 105 ? 18.262 -3.824 -0.895 1.00 86.19 105 TRP A O 1
ATOM 854 N N . THR A 1 106 ? 16.719 -3.898 0.729 1.00 70.69 106 THR A N 1
ATOM 855 C CA . THR A 1 106 ? 17.548 -4.686 1.637 1.00 70.69 106 THR A CA 1
ATOM 856 C C . THR A 1 106 ? 17.561 -6.113 1.103 1.00 70.69 106 THR A C 1
ATOM 858 O O . THR A 1 106 ? 16.588 -6.845 1.263 1.00 70.69 106 THR A O 1
ATOM 861 N N . MET A 1 107 ? 18.626 -6.489 0.397 1.00 67.25 107 MET A N 1
ATOM 862 C CA . MET A 1 107 ? 18.841 -7.888 0.050 1.00 67.25 107 MET A CA 1
ATOM 863 C C . MET A 1 107 ? 19.165 -8.616 1.352 1.00 67.25 107 MET A C 1
ATOM 865 O O . MET A 1 107 ? 20.231 -8.400 1.931 1.00 67.25 107 MET A O 1
ATOM 869 N N . GLU A 1 108 ? 18.214 -9.403 1.858 1.00 58.94 108 GLU A N 1
ATOM 870 C CA . GLU A 1 108 ? 18.492 -10.323 2.959 1.00 58.94 108 GLU A CA 1
ATOM 871 C C . GLU A 1 108 ? 19.672 -11.205 2.525 1.00 58.94 108 GLU A C 1
ATOM 873 O O . GLU A 1 108 ? 19.641 -11.819 1.457 1.00 58.94 108 GLU A O 1
ATOM 878 N N . SER A 1 109 ? 20.758 -11.126 3.296 1.00 48.84 109 SER A N 1
ATOM 879 C CA . SER A 1 109 ? 22.001 -11.877 3.082 1.00 48.84 109 SER A CA 1
ATOM 880 C C . SER A 1 109 ? 21.913 -13.260 3.709 1.00 48.84 109 SER A C 1
ATOM 882 O O . SER A 1 109 ? 21.345 -13.349 4.821 1.00 48.84 109 SER A O 1
#

Organism: NCBI:txid72004

Sequence (109 aa):
MNRLVAETLTLLSSHRILLIGDGNLMIPTPQHTNHQLCIEEVFQGIDTLKNQTAQGDAVKKIFQNLSLIKEYIDLQKRKCGGERWRVKQFLDYLQVFLGVINTEWTMES

InterPro domains:
  IPR000186 Interleukin-5 [PF02025] (1-106)
  IPR000186 Interleukin-5 [PR00432] (21-49)
  IPR000186 Interleukin-5 [PR00432] (50-78)
  IPR000186 Interleukin-5 [PR00432] (79-108)
  IPR000186 Interleukin-5 [PTHR48491] (1-109)
  IPR009079 Four-helical cytokine-like, core [G3DSA:1.20.1250.10] (1-109)
  IPR009079 Four-helical cytokine-like, core [SSF47266] (1-106)

Secondary structure (DSSP, 8-state):
-HHHHHHHHHHHHHTHHHHHTTS--------SS-TTTTHHHHHHHHHHHHHHS---HHHHHHHHHHHHHHHHHHHHHHHHT-S---HHHHHHHHHHHHHHHHHHS----

Foldseek 3Di:
DVVLVVVLVVLCVVCVCQLCPVVPDDQDDDPFPPVVVCVPSVVVSVVSSLVPGDDDPSVVSSSVSVVVVNVVVVVVVVCVPPDDDPPVVVVVVVVVVVVCCVPPGDPDD

pLDDT: mean 91.39, std 8.06, range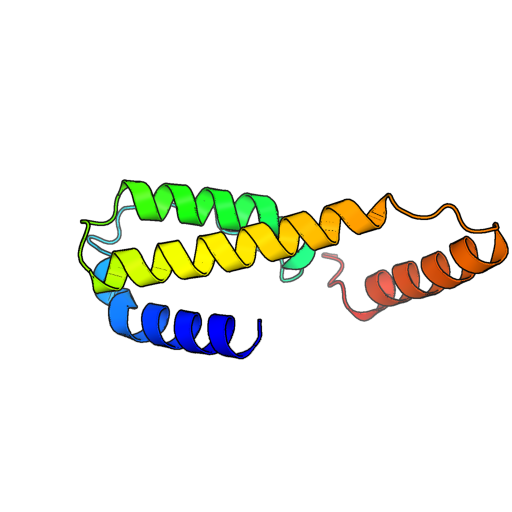 [48.84, 98.0]